Protein AF-A0A961JS13-F1 (afdb_monomer)

pLDDT: mean 89.92, std 12.71, range [32.97, 98.12]

Radius of gyration: 12.29 Å; Cα contacts (8 Å, |Δi|>4): 125; chains: 1; bounding box: 28×24×37 Å

Structure (mmCIF, N/CA/C/O backbone):
data_AF-A0A961JS13-F1
#
_entry.id   AF-A0A961JS13-F1
#
loop_
_atom_site.group_PDB
_atom_site.id
_atom_site.type_symbol
_atom_site.label_atom_id
_atom_site.label_alt_id
_atom_site.label_comp_id
_atom_site.label_asym_id
_atom_site.label_entity_id
_atom_site.label_seq_id
_atom_site.pdbx_PDB_ins_code
_atom_site.Cartn_x
_atom_site.Cartn_y
_atom_site.Cartn_z
_atom_site.occupancy
_atom_site.B_iso_or_equiv
_atom_site.auth_seq_id
_atom_site.auth_comp_id
_atom_site.auth_asym_id
_atom_site.auth_atom_id
_atom_site.pdbx_PDB_model_num
ATOM 1 N N . MET A 1 1 ? 13.906 -7.037 3.379 1.00 66.88 1 MET A N 1
ATOM 2 C CA . MET A 1 1 ? 13.662 -6.004 4.414 1.00 66.88 1 MET A CA 1
ATOM 3 C C . MET A 1 1 ? 12.288 -6.267 5.004 1.00 66.88 1 MET A C 1
ATOM 5 O O . MET A 1 1 ? 11.414 -6.645 4.243 1.00 66.88 1 MET A O 1
ATOM 9 N N . THR A 1 2 ? 12.080 -6.140 6.313 1.00 77.69 2 THR A N 1
ATOM 10 C CA . THR A 1 2 ? 10.742 -6.328 6.904 1.00 77.69 2 THR A CA 1
ATOM 11 C C . THR A 1 2 ? 10.197 -4.966 7.309 1.00 77.69 2 THR A C 1
ATOM 13 O O . THR A 1 2 ? 10.774 -4.332 8.186 1.00 77.69 2 THR A O 1
ATOM 16 N N . ILE A 1 3 ? 9.122 -4.516 6.654 1.00 88.44 3 ILE A N 1
ATOM 17 C CA . ILE A 1 3 ? 8.378 -3.303 7.021 1.00 88.44 3 ILE A CA 1
ATOM 18 C C . ILE A 1 3 ? 7.006 -3.730 7.532 1.00 88.44 3 ILE A C 1
ATOM 20 O O . ILE A 1 3 ? 6.315 -4.512 6.877 1.00 88.44 3 ILE A O 1
ATOM 24 N N . GLU A 1 4 ? 6.608 -3.187 8.673 1.00 91.38 4 GLU A N 1
ATOM 25 C CA . GLU A 1 4 ? 5.237 -3.249 9.166 1.00 91.38 4 GLU A CA 1
ATOM 26 C C . GLU A 1 4 ? 4.650 -1.844 9.161 1.00 91.38 4 GLU A C 1
ATOM 28 O O . GLU A 1 4 ? 5.341 -0.870 9.469 1.00 91.38 4 GLU A O 1
ATOM 33 N N . ILE A 1 5 ? 3.382 -1.739 8.779 1.00 90.25 5 ILE A N 1
ATOM 34 C CA . ILE A 1 5 ? 2.652 -0.482 8.821 1.00 90.25 5 ILE A CA 1
ATOM 35 C C . ILE A 1 5 ? 1.322 -0.662 9.519 1.00 90.25 5 ILE A C 1
ATOM 37 O O . ILE A 1 5 ? 0.675 -1.701 9.403 1.00 90.25 5 ILE A O 1
ATOM 41 N N . THR A 1 6 ? 0.897 0.402 10.180 1.00 92.69 6 THR A N 1
ATOM 42 C CA . THR A 1 6 ? -0.391 0.459 10.848 1.00 92.69 6 THR A CA 1
ATOM 43 C C . THR A 1 6 ? -1.312 1.418 10.097 1.00 92.69 6 THR A C 1
ATOM 45 O O . THR A 1 6 ? -1.010 2.604 9.917 1.00 92.69 6 THR A O 1
ATOM 48 N N . LEU A 1 7 ? -2.429 0.880 9.614 1.00 92.69 7 LEU A N 1
ATOM 49 C CA . LEU A 1 7 ? -3.394 1.545 8.752 1.00 92.69 7 LEU A CA 1
ATOM 50 C C . LEU A 1 7 ? -4.720 1.762 9.465 1.00 92.69 7 LEU A C 1
ATOM 52 O O . LEU A 1 7 ? -5.285 0.836 10.021 1.00 92.69 7 LEU A O 1
ATOM 56 N N . THR A 1 8 ? -5.262 2.962 9.315 1.00 93.06 8 THR A N 1
ATOM 57 C CA . THR A 1 8 ? -6.662 3.297 9.595 1.00 93.06 8 THR A CA 1
ATOM 58 C C . THR A 1 8 ? -7.348 3.706 8.293 1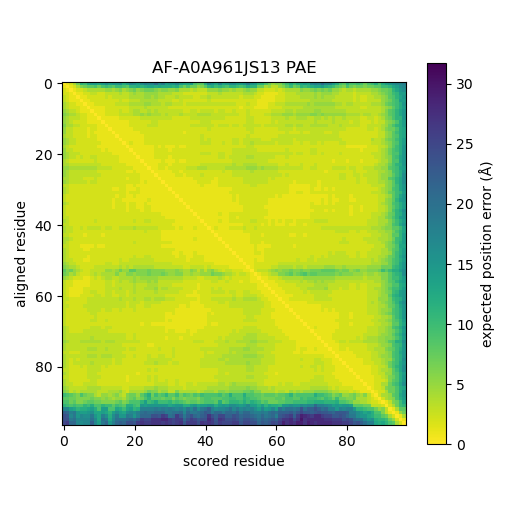.00 93.06 8 THR A C 1
ATOM 60 O O . THR A 1 8 ? -6.677 3.985 7.289 1.00 93.06 8 THR A O 1
ATOM 63 N N . GLU A 1 9 ? -8.678 3.809 8.277 1.00 89.25 9 GLU A N 1
ATOM 64 C CA . GLU A 1 9 ? -9.404 4.268 7.083 1.00 89.25 9 GLU A CA 1
ATOM 65 C C . GLU A 1 9 ? -8.956 5.675 6.632 1.00 89.25 9 GLU A C 1
ATOM 67 O O . GLU A 1 9 ? -8.806 5.945 5.436 1.00 89.25 9 GLU A O 1
ATOM 72 N N . THR A 1 10 ? -8.629 6.557 7.581 1.00 86.19 10 THR A N 1
ATOM 73 C CA . THR A 1 10 ? -8.069 7.889 7.299 1.00 86.19 10 THR A CA 1
ATOM 74 C C . THR A 1 10 ? -6.701 7.795 6.621 1.00 86.19 10 THR A C 1
ATOM 76 O O . THR A 1 10 ? -6.458 8.447 5.599 1.00 86.19 10 THR A O 1
ATOM 79 N N . LYS A 1 11 ? -5.817 6.938 7.146 1.00 90.50 11 LYS A N 1
ATOM 80 C CA . LYS A 1 11 ? -4.459 6.703 6.630 1.00 90.50 11 LYS A CA 1
ATOM 81 C C . LYS A 1 11 ? -4.448 5.997 5.268 1.00 90.50 11 LYS A C 1
ATOM 83 O O . LYS A 1 11 ? -3.524 6.192 4.477 1.00 90.50 11 LYS A O 1
ATOM 88 N N . LEU A 1 12 ? -5.513 5.272 4.923 1.00 91.31 12 LEU A N 1
ATOM 89 C CA . LEU A 1 12 ? -5.653 4.606 3.627 1.00 91.31 12 LEU A CA 1
ATOM 90 C C . LEU A 1 12 ? -5.597 5.581 2.441 1.00 91.31 12 LEU A C 1
ATOM 92 O O . LEU A 1 12 ? -5.105 5.228 1.369 1.00 91.31 12 LEU A O 1
ATOM 96 N N . LYS A 1 13 ? -6.063 6.825 2.615 1.00 88.62 13 LYS A N 1
ATOM 97 C CA . LYS A 1 13 ? -5.958 7.863 1.574 1.00 88.62 13 LYS A CA 1
ATOM 98 C C . LYS A 1 13 ? -4.502 8.246 1.294 1.00 88.62 13 LYS A C 1
ATOM 100 O O . LYS A 1 13 ? -4.138 8.404 0.129 1.00 88.62 13 LYS A O 1
ATOM 105 N N . ALA A 1 14 ? -3.675 8.353 2.335 1.00 88.81 14 ALA A N 1
ATOM 106 C CA . ALA A 1 14 ? -2.249 8.647 2.201 1.00 88.81 14 ALA A CA 1
ATOM 107 C C . ALA A 1 14 ? -1.505 7.491 1.514 1.00 88.81 14 ALA A C 1
ATOM 109 O O . ALA A 1 14 ? -0.740 7.732 0.583 1.00 88.81 14 ALA A O 1
ATOM 110 N N . LEU A 1 15 ? -1.820 6.240 1.870 1.00 91.44 15 LEU A N 1
ATOM 111 C CA . LEU A 1 15 ? -1.277 5.063 1.183 1.00 91.44 15 LEU A CA 1
ATOM 112 C C . LEU A 1 15 ? -1.597 5.084 -0.318 1.00 91.44 15 LEU A C 1
ATOM 114 O O . LEU A 1 15 ? -0.704 4.963 -1.153 1.00 91.44 15 LEU A O 1
ATOM 118 N N . LYS A 1 16 ? -2.866 5.311 -0.686 1.00 92.00 16 LYS A N 1
ATOM 119 C CA . LYS A 1 16 ? -3.276 5.404 -2.099 1.00 92.00 16 LYS A CA 1
ATOM 120 C C . LYS A 1 16 ? -2.514 6.486 -2.863 1.00 92.00 16 LYS A C 1
ATOM 122 O O . LYS A 1 16 ? -2.227 6.301 -4.046 1.00 92.00 16 LYS A O 1
ATOM 127 N N . ARG A 1 17 ? -2.206 7.607 -2.204 1.00 90.25 17 ARG A N 1
ATOM 128 C CA . ARG A 1 17 ? -1.402 8.683 -2.788 1.00 90.25 17 ARG A CA 1
ATOM 129 C C . ARG A 1 17 ? 0.030 8.220 -3.051 1.00 90.25 17 ARG A C 1
ATOM 131 O O . ARG A 1 17 ? 0.488 8.420 -4.171 1.00 90.25 17 ARG A O 1
ATOM 138 N N . GLY A 1 18 ? 0.683 7.556 -2.095 1.00 90.50 18 GLY A N 1
ATOM 139 C CA . GLY A 1 18 ? 2.011 6.959 -2.302 1.00 90.50 18 GLY A CA 1
ATOM 140 C C . GLY A 1 18 ? 2.027 6.058 -3.539 1.00 90.50 18 GLY A C 1
ATOM 141 O O . GLY A 1 18 ? 2.761 6.303 -4.491 1.00 90.50 18 GLY A O 1
ATOM 142 N N . PHE A 1 19 ? 1.083 5.121 -3.628 1.00 94.31 19 PHE A N 1
ATOM 143 C CA . PHE A 1 19 ? 0.962 4.249 -4.801 1.00 94.31 19 PHE A CA 1
ATOM 144 C C . PHE A 1 19 ? 0.684 5.005 -6.109 1.00 94.31 19 PHE A C 1
ATOM 146 O O . PHE A 1 19 ? 1.105 4.561 -7.172 1.00 94.31 19 PHE A O 1
ATOM 153 N N . SER A 1 20 ? -0.017 6.142 -6.079 1.00 94.19 20 SER A N 1
ATOM 154 C CA . SER A 1 20 ? -0.228 6.950 -7.290 1.00 94.19 20 SER A CA 1
ATOM 155 C C . SER A 1 20 ? 1.036 7.641 -7.799 1.00 94.19 20 SER A C 1
ATOM 157 O O . SER A 1 20 ? 1.142 7.855 -9.003 1.00 94.19 20 SER A O 1
ATOM 159 N N . LEU A 1 21 ? 1.981 7.954 -6.907 1.00 91.81 21 LEU A N 1
ATOM 160 C CA . LEU A 1 21 ? 3.265 8.560 -7.264 1.00 91.81 21 LEU A CA 1
ATOM 161 C C . LEU A 1 21 ? 4.216 7.528 -7.877 1.00 91.81 21 LEU A C 1
ATOM 163 O O . LEU A 1 21 ? 4.876 7.829 -8.865 1.00 91.81 21 LEU A O 1
ATOM 167 N N . HIS A 1 22 ? 4.236 6.311 -7.328 1.00 93.69 22 HIS A N 1
ATOM 168 C CA . HIS A 1 22 ? 5.136 5.242 -7.773 1.00 93.69 22 HIS A CA 1
ATOM 169 C C . HIS A 1 22 ? 4.588 4.431 -8.955 1.00 93.69 22 HIS A C 1
ATOM 171 O O . HIS A 1 22 ? 5.356 3.942 -9.774 1.00 93.69 22 HIS A O 1
ATOM 177 N N . PHE A 1 23 ? 3.262 4.351 -9.110 1.00 94.94 23 PHE A N 1
ATOM 178 C CA . PHE A 1 23 ? 2.613 3.622 -10.206 1.00 94.94 23 PHE A CA 1
ATOM 179 C C . PHE A 1 23 ? 1.658 4.526 -11.012 1.00 94.94 23 PHE A C 1
ATOM 181 O O . PHE A 1 23 ? 0.448 4.261 -11.092 1.00 94.94 23 PHE A O 1
ATOM 188 N N . PRO A 1 24 ? 2.156 5.623 -11.616 1.00 95.44 24 PRO A N 1
ATOM 189 C CA . PRO A 1 24 ? 1.308 6.651 -12.225 1.00 95.44 24 PRO A CA 1
ATOM 190 C C . PRO A 1 24 ? 0.535 6.148 -13.450 1.00 95.44 24 PRO A C 1
ATOM 192 O O . PRO A 1 24 ? -0.568 6.619 -13.725 1.00 95.44 24 PRO A O 1
ATOM 195 N N . THR A 1 25 ? 1.080 5.162 -14.162 1.00 95.56 25 THR A N 1
ATOM 196 C CA . THR A 1 25 ? 0.499 4.585 -15.384 1.00 95.56 25 THR A CA 1
ATOM 197 C C . THR A 1 25 ? -0.578 3.532 -15.108 1.00 95.56 25 THR A C 1
ATOM 199 O O . THR A 1 25 ? -1.355 3.194 -16.002 1.00 95.56 25 THR A O 1
ATOM 202 N N . MET A 1 26 ? -0.678 3.024 -13.876 1.00 96.81 26 MET A N 1
ATOM 203 C CA . MET A 1 26 ? -1.723 2.074 -13.499 1.00 96.81 26 MET A CA 1
ATOM 204 C C . MET A 1 26 ? -3.083 2.761 -13.350 1.00 96.81 26 MET A C 1
ATOM 206 O O . MET A 1 26 ? -3.193 3.921 -12.954 1.00 96.81 26 MET A O 1
ATOM 210 N N . LYS A 1 27 ? -4.168 2.018 -13.583 1.00 97.19 27 LYS A N 1
ATOM 211 C CA . LYS A 1 27 ? -5.517 2.478 -13.220 1.00 97.19 27 LYS A CA 1
ATOM 212 C C . LYS A 1 27 ? -5.637 2.607 -11.699 1.00 97.19 27 LYS A C 1
ATOM 214 O O . LYS A 1 27 ? -5.006 1.862 -10.952 1.00 97.19 27 LYS A O 1
ATOM 219 N N . SER A 1 28 ? -6.501 3.505 -11.226 1.00 95.81 28 SER A N 1
ATOM 220 C CA . SER A 1 28 ? -6.734 3.697 -9.786 1.00 95.81 28 SER A CA 1
ATOM 221 C C . SER A 1 28 ? -7.160 2.407 -9.076 1.00 95.81 28 SER A C 1
ATOM 223 O O . SER A 1 28 ? -6.648 2.122 -7.998 1.00 95.81 28 SER A O 1
ATOM 225 N N . SER A 1 29 ? -8.030 1.608 -9.703 1.00 96.56 29 SER A N 1
ATOM 226 C CA . SER A 1 29 ? -8.472 0.305 -9.191 1.00 96.56 29 SER A CA 1
ATOM 227 C C . SER A 1 29 ? -7.329 -0.708 -9.088 1.00 96.56 29 SER A C 1
ATOM 229 O O . SER A 1 29 ? -7.229 -1.421 -8.092 1.00 96.56 29 SER A O 1
ATOM 231 N N . HIS A 1 30 ? -6.431 -0.735 -10.077 1.00 97.75 30 HIS A N 1
ATOM 232 C CA . HIS A 1 30 ? -5.248 -1.594 -10.054 1.00 97.75 30 HIS A CA 1
ATOM 233 C C . HIS A 1 30 ? -4.304 -1.188 -8.926 1.00 97.75 30 HIS A C 1
ATOM 235 O O . HIS A 1 30 ? -3.863 -2.050 -8.180 1.00 97.75 30 HIS A O 1
ATOM 241 N N . ARG A 1 31 ? -4.064 0.115 -8.726 1.00 97.31 31 ARG A N 1
ATOM 242 C CA . ARG A 1 31 ? -3.230 0.595 -7.614 1.00 97.31 31 ARG A CA 1
ATOM 243 C C . ARG A 1 31 ? -3.783 0.204 -6.250 1.00 97.31 31 ARG A C 1
ATOM 245 O O . ARG A 1 31 ? -3.017 -0.168 -5.372 1.00 97.31 31 ARG A O 1
ATOM 252 N N . THR A 1 32 ? -5.098 0.293 -6.052 1.00 96.81 32 THR A N 1
ATOM 253 C CA . THR A 1 32 ? -5.707 -0.095 -4.770 1.00 96.81 32 THR A CA 1
ATOM 254 C C . THR A 1 32 ? -5.634 -1.596 -4.518 1.00 96.81 32 THR A C 1
ATOM 256 O O . THR A 1 32 ? -5.421 -2.007 -3.381 1.00 96.81 32 THR A O 1
ATOM 259 N N . GLU A 1 33 ? -5.778 -2.406 -5.568 1.00 98.12 33 GLU A N 1
ATOM 260 C CA . GLU A 1 33 ? -5.638 -3.860 -5.482 1.00 98.12 33 GLU A CA 1
ATOM 261 C C . GLU A 1 33 ? -4.177 -4.259 -5.232 1.00 98.12 33 GLU A C 1
ATOM 263 O O . GLU A 1 33 ? -3.902 -5.055 -4.337 1.00 98.12 33 GLU A O 1
ATOM 268 N N . LEU A 1 34 ? -3.240 -3.626 -5.944 1.00 97.69 34 LEU A N 1
ATOM 269 C CA . LEU A 1 34 ? -1.800 -3.781 -5.749 1.00 97.69 34 LEU A CA 1
ATOM 270 C C . LEU A 1 34 ? -1.395 -3.435 -4.312 1.00 97.69 34 LEU A C 1
ATOM 272 O O . LEU A 1 34 ? -0.705 -4.218 -3.669 1.00 97.69 34 LEU A O 1
ATOM 276 N N . ALA A 1 35 ? -1.869 -2.300 -3.788 1.00 96.25 35 ALA A N 1
ATOM 277 C CA . ALA A 1 35 ? -1.588 -1.879 -2.420 1.00 96.25 35 ALA A CA 1
ATOM 278 C C . ALA A 1 35 ? -2.111 -2.884 -1.390 1.00 96.25 35 ALA A C 1
ATOM 280 O O . ALA A 1 35 ? -1.395 -3.234 -0.462 1.00 96.25 35 ALA A O 1
ATOM 281 N N . ALA A 1 36 ? -3.335 -3.389 -1.561 1.00 96.88 36 ALA A N 1
ATOM 282 C CA . ALA A 1 36 ? -3.891 -4.383 -0.647 1.00 96.88 36 ALA A CA 1
ATOM 283 C C . ALA A 1 36 ? -3.082 -5.689 -0.662 1.00 96.88 36 ALA A C 1
ATOM 285 O O . ALA A 1 36 ? -2.748 -6.218 0.397 1.00 96.88 36 ALA A O 1
ATOM 286 N N . ARG A 1 37 ? -2.701 -6.164 -1.852 1.00 97.44 37 ARG A N 1
ATOM 287 C CA . ARG A 1 37 ? -1.868 -7.364 -2.013 1.00 97.44 37 ARG A CA 1
ATOM 288 C C . ARG A 1 37 ? -0.474 -7.193 -1.437 1.00 97.44 37 ARG A C 1
ATOM 290 O O . ARG A 1 37 ? 0.008 -8.105 -0.778 1.00 97.44 37 ARG A O 1
ATOM 297 N N . GLY A 1 38 ? 0.105 -6.004 -1.586 1.00 95.56 38 GLY A N 1
ATOM 298 C CA . GLY A 1 38 ? 1.382 -5.626 -0.981 1.00 95.56 38 GLY A CA 1
ATOM 299 C C . GLY A 1 38 ? 1.350 -5.595 0.548 1.00 95.56 38 GLY A C 1
ATOM 300 O O . GLY A 1 38 ? 2.396 -5.563 1.185 1.00 95.56 38 GLY A O 1
ATOM 301 N N . LEU A 1 39 ? 0.156 -5.615 1.144 1.00 94.81 39 LEU A N 1
ATOM 302 C CA . LEU A 1 39 ? -0.085 -5.663 2.586 1.00 94.81 39 LEU A CA 1
ATOM 303 C C . LEU A 1 39 ? -0.605 -7.031 3.053 1.00 94.81 39 LEU A C 1
ATOM 305 O O . LEU A 1 39 ? -1.101 -7.154 4.170 1.00 94.81 39 LEU A O 1
ATOM 309 N N . GLY A 1 40 ? -0.528 -8.057 2.202 1.00 95.25 40 GLY A N 1
ATOM 310 C CA . GLY A 1 40 ? -0.948 -9.420 2.531 1.00 95.25 40 GLY A CA 1
ATOM 311 C C . GLY A 1 40 ? -2.453 -9.677 2.408 1.00 95.25 40 GLY A C 1
ATOM 312 O O . GLY A 1 40 ? -2.921 -10.757 2.766 1.00 95.25 40 GLY A O 1
ATOM 313 N N . PHE A 1 41 ? -3.233 -8.728 1.882 1.00 96.44 41 PHE A N 1
ATOM 314 C CA . PHE A 1 41 ? -4.663 -8.920 1.637 1.00 96.44 41 PHE A CA 1
ATOM 315 C C . PHE A 1 41 ? -4.912 -9.485 0.244 1.00 96.44 41 PHE A C 1
ATOM 317 O O . PHE A 1 41 ? -4.306 -9.070 -0.738 1.00 96.44 41 PHE A O 1
ATOM 324 N N . ARG A 1 42 ? -5.885 -10.391 0.122 1.00 95.56 42 ARG A N 1
ATOM 325 C CA . ARG A 1 42 ? -6.242 -10.974 -1.180 1.00 95.56 42 ARG A CA 1
ATOM 326 C C . ARG A 1 42 ? -6.810 -9.935 -2.149 1.00 95.56 42 ARG A C 1
ATOM 328 O O . ARG A 1 42 ? -6.595 -10.053 -3.350 1.00 95.56 42 ARG A O 1
ATOM 335 N N . THR A 1 43 ? -7.574 -8.979 -1.619 1.00 97.50 43 THR A N 1
ATOM 336 C CA . THR A 1 43 ? -8.235 -7.918 -2.388 1.00 97.50 43 THR A CA 1
ATOM 337 C C . THR A 1 43 ? -8.303 -6.611 -1.610 1.00 97.50 43 THR A C 1
ATOM 339 O O . THR A 1 43 ? -8.295 -6.598 -0.372 1.00 97.50 43 THR A O 1
ATOM 342 N N . TYR A 1 44 ? -8.495 -5.505 -2.324 1.00 97.56 44 TYR A N 1
ATOM 343 C CA . TYR A 1 44 ? -8.795 -4.221 -1.694 1.00 97.56 44 TYR A CA 1
ATOM 344 C C . TYR A 1 44 ? -10.081 -4.255 -0.851 1.00 97.56 44 TYR A C 1
ATOM 346 O O . TYR A 1 44 ? -10.143 -3.650 0.220 1.00 97.56 44 TYR A O 1
ATOM 354 N N . ALA A 1 45 ? -11.086 -5.024 -1.278 1.00 97.56 45 ALA A N 1
ATOM 355 C CA . ALA A 1 45 ? -12.318 -5.211 -0.517 1.00 97.56 45 ALA A CA 1
ATOM 356 C C . ALA A 1 45 ? -12.070 -5.900 0.836 1.00 97.56 45 ALA A C 1
ATOM 358 O O . ALA A 1 45 ? -12.641 -5.480 1.838 1.00 97.56 45 ALA A O 1
ATOM 359 N N . SER A 1 46 ? -11.185 -6.904 0.892 1.00 97.44 46 SER A N 1
ATOM 360 C CA . SER A 1 46 ? -10.833 -7.568 2.159 1.00 97.44 46 SER A CA 1
ATOM 361 C C . SER A 1 46 ? -10.078 -6.656 3.127 1.00 97.44 46 SER A C 1
ATOM 363 O O . SER A 1 46 ? -10.319 -6.729 4.328 1.00 97.44 46 SER A O 1
ATOM 365 N N . LEU A 1 47 ? -9.227 -5.756 2.619 1.00 96.62 47 LEU A N 1
ATOM 366 C CA . LEU A 1 47 ? -8.587 -4.729 3.446 1.00 96.62 47 LEU A CA 1
ATOM 367 C C . LEU A 1 47 ? -9.630 -3.762 4.025 1.00 96.62 47 LEU A C 1
ATOM 369 O O . LEU A 1 47 ? -9.596 -3.452 5.211 1.00 96.62 47 LEU A O 1
ATOM 373 N N . LEU A 1 48 ? -10.578 -3.306 3.202 1.00 96.38 48 LEU A N 1
ATOM 374 C CA . LEU A 1 48 ? -11.653 -2.423 3.659 1.00 96.38 48 LEU A CA 1
ATOM 375 C C . LEU A 1 48 ? -12.569 -3.082 4.689 1.00 96.38 48 LEU A C 1
ATOM 377 O O . LEU A 1 48 ? -12.967 -2.419 5.639 1.00 96.38 48 LEU A O 1
ATOM 381 N N . ALA A 1 49 ? -12.916 -4.356 4.498 1.00 96.50 49 ALA A N 1
ATOM 382 C CA . ALA A 1 49 ? -13.714 -5.102 5.466 1.00 96.50 49 ALA A CA 1
ATOM 383 C C . ALA A 1 49 ? -13.000 -5.151 6.820 1.00 96.50 49 ALA A C 1
ATOM 385 O O . ALA A 1 49 ? -13.579 -4.761 7.826 1.00 96.50 49 ALA A O 1
ATOM 386 N N . ARG A 1 50 ? -11.709 -5.497 6.811 1.00 95.69 50 ARG A N 1
ATOM 387 C CA . ARG A 1 50 ? -10.902 -5.552 8.026 1.00 95.69 50 ARG A CA 1
ATOM 388 C C . ARG A 1 50 ? -10.781 -4.192 8.728 1.00 95.69 50 ARG A C 1
ATOM 390 O O . ARG A 1 50 ? -10.939 -4.121 9.937 1.00 95.69 50 ARG A O 1
ATOM 397 N N . LEU A 1 51 ? -10.554 -3.108 7.983 1.00 95.25 51 LEU A N 1
ATOM 398 C CA . LEU A 1 51 ? -10.483 -1.755 8.555 1.00 95.25 51 LEU A CA 1
ATOM 399 C C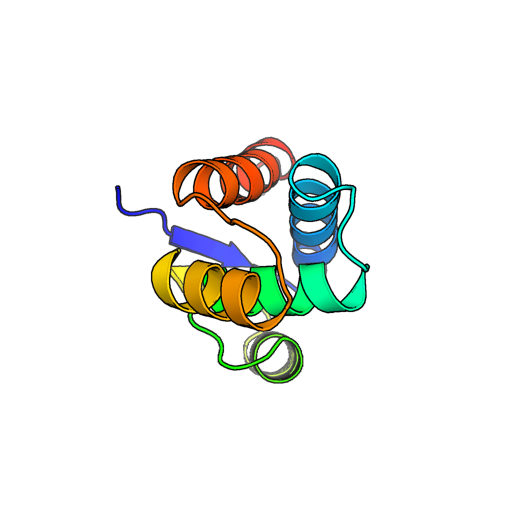 . LEU A 1 51 ? -11.794 -1.300 9.209 1.00 95.25 51 LEU A C 1
ATOM 401 O O . LEU A 1 51 ? -11.757 -0.477 10.112 1.00 95.25 51 LEU A O 1
ATOM 405 N N . ARG A 1 52 ? -12.940 -1.808 8.744 1.00 94.12 52 ARG A N 1
ATOM 406 C CA . ARG A 1 52 ? -14.253 -1.517 9.340 1.00 94.12 52 ARG A CA 1
ATOM 407 C C . ARG A 1 52 ? -14.544 -2.355 10.582 1.00 94.12 52 ARG A C 1
ATOM 409 O O . ARG A 1 52 ? -15.404 -1.967 11.360 1.00 94.12 52 ARG A O 1
ATOM 416 N N . GLU A 1 53 ? -13.902 -3.514 10.709 1.00 95.00 53 GLU A N 1
ATOM 417 C CA . GLU A 1 53 ? -14.050 -4.407 11.861 1.00 95.00 53 GLU A CA 1
ATOM 418 C C . GLU A 1 53 ? -13.184 -3.944 13.038 1.00 95.00 53 GLU A C 1
ATOM 420 O O . GLU A 1 53 ? -13.683 -3.879 14.157 1.00 95.00 53 GLU A O 1
ATOM 425 N N . ASP A 1 54 ? -11.922 -3.587 12.774 1.00 90.31 54 ASP A N 1
ATOM 426 C CA . ASP A 1 54 ? -10.907 -3.402 13.821 1.00 90.31 54 ASP A CA 1
ATOM 427 C C . ASP A 1 54 ? -10.481 -1.934 14.043 1.00 90.31 54 ASP A C 1
ATOM 429 O O . ASP A 1 54 ? -9.618 -1.682 14.882 1.00 90.31 54 ASP A O 1
ATOM 433 N N . ASP A 1 55 ? -11.045 -0.968 13.295 1.00 89.00 55 ASP A N 1
ATOM 434 C CA . ASP A 1 55 ? -10.664 0.465 13.191 1.00 89.00 55 ASP A CA 1
ATOM 435 C C . ASP A 1 55 ? -9.212 0.735 12.720 1.00 89.00 55 ASP A C 1
ATOM 437 O O . ASP A 1 55 ? -8.918 1.740 12.054 1.00 89.00 55 ASP A O 1
ATOM 441 N N . GLU A 1 56 ? -8.297 -0.185 13.015 1.00 94.00 56 GLU A N 1
ATOM 442 C CA . GLU A 1 56 ? -6.883 -0.153 12.698 1.00 94.00 56 GLU A CA 1
ATOM 443 C C . GLU A 1 56 ? -6.361 -1.550 12.324 1.00 94.00 56 GLU A C 1
ATOM 445 O O . GLU A 1 56 ? -6.786 -2.579 12.841 1.00 94.00 56 GLU A O 1
ATOM 450 N N . VAL A 1 57 ? -5.411 -1.593 11.391 1.00 94.38 57 VAL A N 1
ATOM 451 C CA . VAL A 1 57 ? -4.818 -2.821 10.863 1.00 94.38 57 VAL A CA 1
ATOM 452 C C . VAL A 1 57 ? -3.313 -2.678 10.812 1.00 94.38 57 VAL A C 1
ATOM 454 O O . VAL A 1 57 ? -2.793 -1.863 10.049 1.00 94.38 57 VAL A O 1
ATOM 457 N N . THR A 1 58 ? -2.604 -3.525 11.551 1.00 93.81 58 THR A N 1
ATOM 458 C CA . THR A 1 58 ? -1.163 -3.702 11.363 1.00 93.81 58 THR A CA 1
ATOM 459 C C . THR A 1 58 ? -0.923 -4.775 10.310 1.00 93.81 58 THR A C 1
ATOM 461 O O . THR A 1 58 ? -1.373 -5.912 10.449 1.00 93.81 58 THR A O 1
ATOM 464 N N . ALA A 1 59 ? -0.234 -4.402 9.236 1.00 92.75 59 ALA A N 1
ATOM 465 C CA . ALA A 1 59 ? 0.071 -5.273 8.115 1.00 92.75 59 ALA A CA 1
ATOM 466 C C . ALA A 1 59 ? 1.571 -5.277 7.826 1.00 92.75 59 ALA A C 1
ATOM 468 O O . ALA A 1 59 ? 2.223 -4.230 7.784 1.00 92.75 59 ALA A O 1
ATOM 469 N N . ARG A 1 60 ? 2.105 -6.471 7.572 1.00 93.25 60 ARG A N 1
ATOM 470 C CA . ARG A 1 60 ? 3.460 -6.647 7.061 1.00 93.25 60 ARG A CA 1
ATOM 471 C C . ARG A 1 60 ? 3.462 -6.435 5.552 1.00 93.25 60 ARG A C 1
ATOM 473 O O . ARG A 1 60 ? 2.642 -7.014 4.839 1.00 93.25 60 ARG A O 1
ATOM 480 N N . VAL A 1 61 ? 4.418 -5.650 5.064 1.00 93.50 61 VAL A N 1
ATOM 481 C CA . VAL A 1 61 ? 4.642 -5.500 3.625 1.0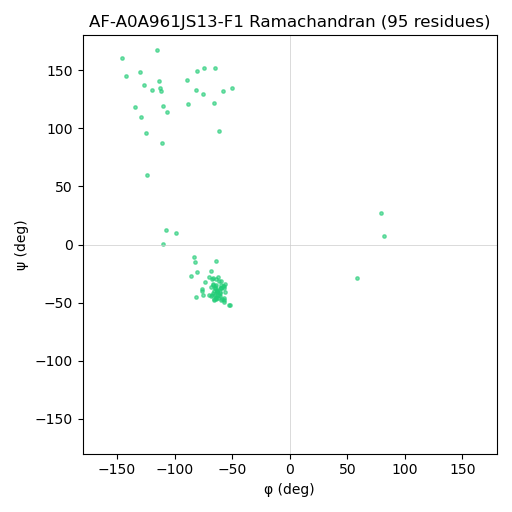0 93.50 61 VAL A CA 1
ATOM 482 C C . VAL A 1 61 ? 5.127 -6.836 3.060 1.00 93.50 61 VAL A C 1
ATOM 484 O O . VAL A 1 61 ? 6.137 -7.379 3.510 1.00 93.50 61 VAL A O 1
ATOM 487 N N . THR A 1 62 ? 4.380 -7.362 2.094 1.00 93.62 62 THR A N 1
ATOM 488 C CA . THR A 1 62 ? 4.639 -8.613 1.371 1.00 93.62 62 THR A CA 1
ATOM 489 C C . THR A 1 62 ? 4.669 -8.290 -0.122 1.00 93.62 62 THR A C 1
ATOM 491 O O . THR A 1 62 ? 3.616 -8.135 -0.740 1.00 93.62 62 THR A O 1
ATOM 494 N N . PRO A 1 63 ? 5.855 -8.073 -0.715 1.00 94.06 63 PRO A N 1
ATOM 495 C CA . PRO A 1 63 ? 5.938 -7.636 -2.103 1.00 94.06 63 PRO A CA 1
ATOM 496 C C . PRO A 1 63 ? 5.468 -8.682 -3.117 1.00 94.06 63 PRO A C 1
ATOM 498 O O . PRO A 1 63 ? 4.948 -8.328 -4.173 1.00 94.06 63 PRO A O 1
ATOM 501 N N . GLU A 1 64 ? 5.614 -9.966 -2.804 1.00 95.06 64 GLU A N 1
ATOM 502 C CA . GLU A 1 64 ? 5.452 -11.067 -3.751 1.00 95.06 64 GLU A CA 1
ATOM 503 C C . GLU A 1 64 ? 4.015 -11.177 -4.298 1.00 95.06 64 GLU A C 1
ATOM 505 O O . GLU A 1 64 ? 3.849 -11.244 -5.520 1.00 95.06 64 GLU A O 1
ATOM 510 N N . PRO A 1 65 ? 2.943 -11.115 -3.474 1.00 96.25 65 PRO A N 1
ATOM 511 C CA . PRO A 1 65 ? 1.571 -11.116 -3.986 1.00 96.25 65 PRO A CA 1
ATOM 512 C C . PRO A 1 65 ? 1.231 -9.889 -4.843 1.00 96.25 65 PRO A C 1
ATOM 514 O O . PRO A 1 65 ? 0.374 -9.972 -5.729 1.00 96.25 65 PRO A O 1
ATOM 517 N N . ALA A 1 66 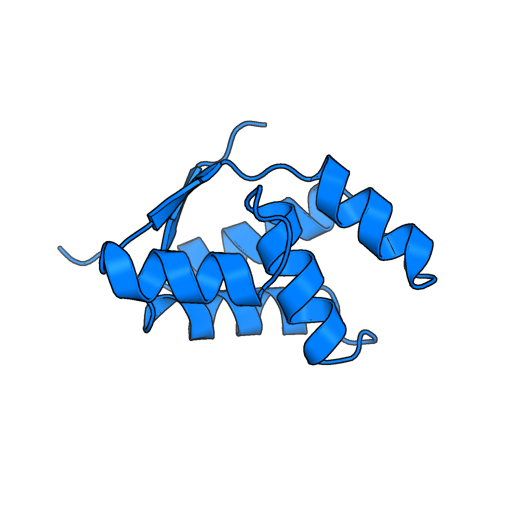? 1.869 -8.747 -4.578 1.00 96.25 66 ALA A N 1
ATOM 518 C CA . ALA A 1 66 ? 1.700 -7.539 -5.374 1.00 96.25 66 ALA A CA 1
ATOM 519 C C . ALA A 1 66 ? 2.447 -7.633 -6.710 1.00 96.25 66 ALA A C 1
ATOM 521 O O . ALA A 1 66 ? 1.855 -7.320 -7.740 1.00 96.25 66 ALA A O 1
ATOM 522 N N . ALA A 1 67 ? 3.684 -8.132 -6.716 1.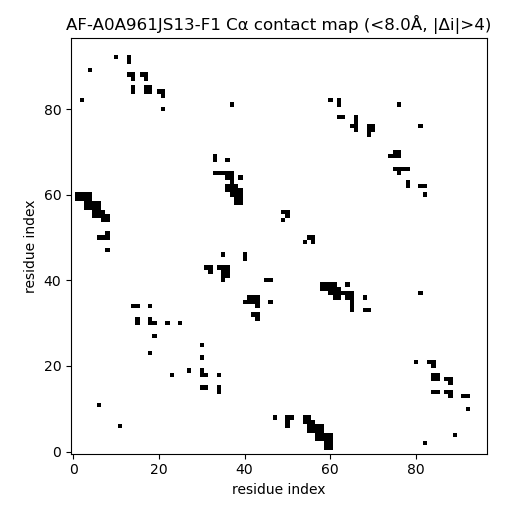00 96.44 67 ALA A N 1
ATOM 523 C CA . ALA A 1 67 ? 4.449 -8.377 -7.936 1.00 96.44 67 ALA A CA 1
ATOM 524 C C . ALA A 1 67 ? 3.725 -9.358 -8.870 1.00 96.44 67 ALA A C 1
ATOM 526 O O . ALA A 1 67 ? 3.501 -9.047 -10.039 1.00 96.44 67 ALA A O 1
ATOM 527 N N . ALA A 1 68 ? 3.235 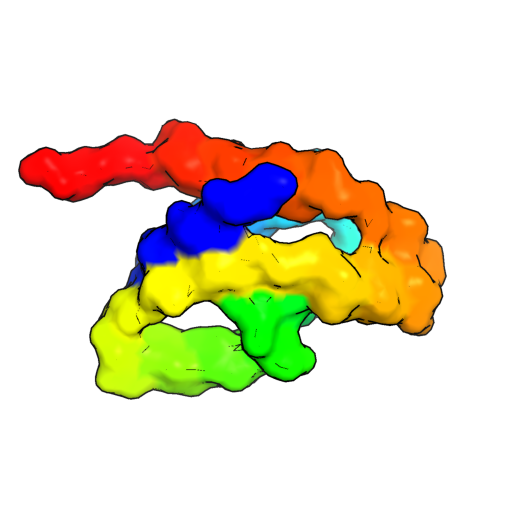-10.478 -8.326 1.00 96.81 68 ALA A N 1
ATOM 528 C CA . ALA A 1 68 ? 2.443 -11.452 -9.079 1.00 96.81 68 ALA A CA 1
ATOM 529 C C . ALA A 1 68 ? 1.153 -10.842 -9.660 1.00 96.81 68 ALA A C 1
ATOM 531 O O . ALA A 1 68 ? 0.743 -11.164 -10.775 1.00 96.81 68 ALA A O 1
ATOM 532 N N . PHE A 1 69 ? 0.498 -9.940 -8.919 1.00 97.50 69 PHE A N 1
ATOM 533 C CA . PHE A 1 69 ? -0.654 -9.214 -9.449 1.00 97.50 69 PHE A CA 1
ATOM 534 C C . PHE A 1 69 ? -0.258 -8.247 -10.563 1.00 97.50 69 PHE A C 1
ATOM 536 O O . PHE A 1 69 ? -0.950 -8.211 -11.574 1.00 97.50 69 PHE A O 1
ATOM 543 N N . GLY A 1 70 ? 0.834 -7.497 -10.394 1.00 97.06 70 GLY A N 1
ATOM 544 C CA . GLY A 1 70 ? 1.385 -6.612 -11.418 1.00 97.06 70 GLY A CA 1
ATOM 545 C C . GLY A 1 70 ? 1.581 -7.344 -12.741 1.00 97.06 70 GLY A C 1
ATOM 546 O O . GLY A 1 70 ? 1.021 -6.926 -13.754 1.00 97.06 70 GLY A O 1
ATOM 547 N N . GLU A 1 71 ? 2.269 -8.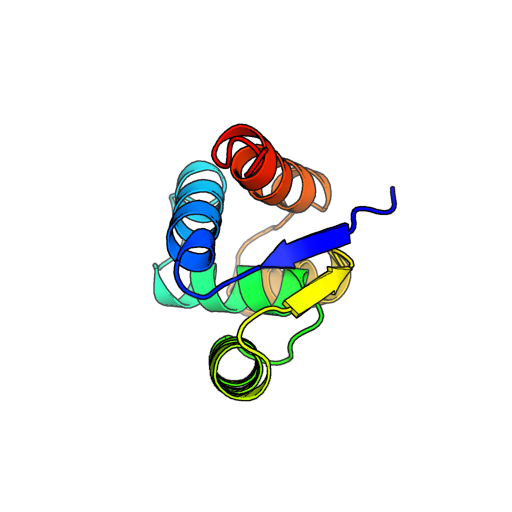486 -12.711 1.00 97.25 71 GLU A N 1
ATOM 548 C CA . GLU A 1 71 ? 2.501 -9.321 -13.892 1.00 97.25 71 GLU A CA 1
ATOM 549 C C . GLU A 1 71 ? 1.179 -9.734 -14.557 1.00 97.25 71 GLU A C 1
ATOM 551 O O . GLU A 1 71 ? 1.002 -9.554 -15.764 1.00 97.25 71 GLU A O 1
ATOM 556 N N . GLN A 1 72 ? 0.198 -10.181 -13.761 1.00 97.19 72 GLN A N 1
ATOM 557 C CA . GLN A 1 72 ? -1.131 -10.561 -14.250 1.00 97.19 72 GLN A CA 1
ATOM 558 C C . GLN A 1 72 ? -1.831 -9.424 -15.017 1.00 97.19 72 GLN A C 1
ATOM 560 O O . GLN A 1 72 ? -2.585 -9.686 -15.957 1.00 97.19 72 GLN A O 1
ATOM 565 N N . ILE A 1 73 ? -1.617 -8.168 -14.620 1.00 96.62 73 ILE A N 1
ATOM 566 C CA . ILE A 1 73 ? -2.221 -6.993 -15.264 1.00 96.62 73 ILE A CA 1
ATOM 567 C C . ILE A 1 73 ? -1.281 -6.281 -16.249 1.00 96.62 73 ILE A C 1
ATOM 569 O O . ILE A 1 73 ? -1.626 -5.197 -16.725 1.00 96.62 73 ILE A O 1
ATOM 573 N N . GLY A 1 74 ? -0.135 -6.885 -16.579 1.00 96.75 74 GLY A N 1
ATOM 574 C CA . GLY A 1 74 ? 0.813 -6.384 -17.576 1.00 96.75 74 GLY A CA 1
ATOM 575 C C . GLY A 1 74 ? 1.725 -5.258 -17.083 1.00 96.75 74 GLY A C 1
ATOM 576 O O . GLY A 1 74 ? 2.150 -4.431 -17.886 1.00 96.75 74 GLY A O 1
ATOM 577 N N . PHE A 1 75 ? 1.998 -5.197 -15.780 1.00 96.31 75 PHE A N 1
ATOM 578 C CA . PHE A 1 75 ? 2.914 -4.235 -15.172 1.00 96.31 75 PHE A CA 1
ATOM 579 C C . PHE A 1 75 ? 4.059 -4.954 -14.463 1.00 96.31 75 PHE A C 1
ATOM 581 O O . PHE A 1 75 ? 3.839 -5.855 -13.659 1.00 96.31 75 PHE A O 1
ATOM 588 N N . GLU A 1 76 ? 5.281 -4.497 -14.697 1.00 95.88 76 GLU A N 1
ATOM 589 C CA . GLU A 1 76 ? 6.407 -4.860 -13.846 1.00 95.88 76 GLU A CA 1
ATOM 590 C C . GLU A 1 76 ? 6.310 -4.071 -12.536 1.00 95.88 76 GLU A C 1
ATOM 592 O O . GLU A 1 76 ? 6.093 -2.857 -12.544 1.00 95.88 76 GLU A O 1
ATOM 597 N N . VAL A 1 77 ? 6.409 -4.773 -11.409 1.00 95.25 77 VAL A N 1
ATOM 598 C CA . VAL A 1 77 ? 6.391 -4.174 -10.074 1.00 95.25 77 VAL A CA 1
ATOM 599 C C . VAL A 1 77 ? 7.595 -4.706 -9.323 1.00 95.25 77 VAL A C 1
ATOM 601 O O . VAL A 1 77 ? 7.634 -5.887 -8.973 1.00 95.25 77 VAL A O 1
ATOM 604 N N . LEU A 1 78 ? 8.573 -3.837 -9.079 1.00 93.44 78 LEU A N 1
ATOM 605 C CA . LEU A 1 78 ? 9.756 -4.203 -8.316 1.00 93.44 78 LEU A CA 1
ATOM 606 C C . LEU A 1 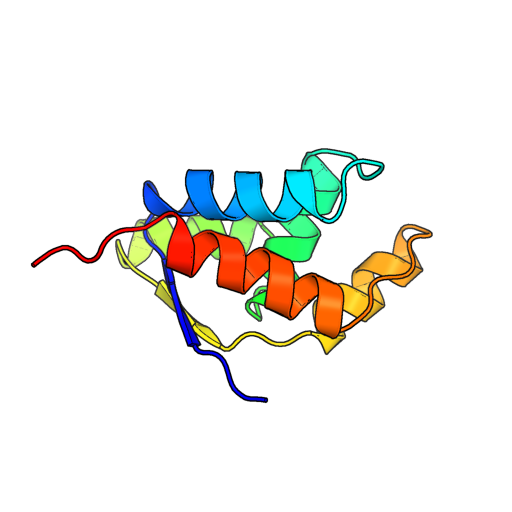78 ? 9.441 -4.156 -6.820 1.00 93.44 78 LEU A C 1
ATOM 608 O O . LEU A 1 78 ? 8.645 -3.336 -6.352 1.00 93.44 78 LEU A O 1
ATOM 612 N N . GLU A 1 79 ? 10.107 -5.004 -6.037 1.00 92.38 79 GLU A N 1
ATOM 613 C CA . GLU A 1 79 ? 9.974 -4.964 -4.576 1.00 92.38 79 GLU A CA 1
ATOM 614 C C . GLU A 1 79 ? 10.330 -3.581 -4.014 1.00 92.38 79 GLU A C 1
ATOM 616 O O . GLU A 1 79 ? 9.677 -3.094 -3.092 1.00 92.38 79 GLU A O 1
ATOM 621 N N . THR A 1 80 ? 11.338 -2.927 -4.598 1.00 91.88 80 THR A N 1
ATOM 622 C CA . THR A 1 80 ? 11.766 -1.572 -4.232 1.00 91.88 80 THR A CA 1
ATOM 623 C C . THR A 1 80 ? 10.659 -0.546 -4.435 1.00 91.88 80 THR A C 1
ATOM 625 O O . THR A 1 80 ? 10.442 0.270 -3.546 1.00 91.88 80 THR A O 1
ATOM 628 N N . ASP A 1 81 ? 9.890 -0.635 -5.525 1.00 91.50 81 ASP A N 1
ATOM 629 C CA . ASP A 1 81 ? 8.790 0.299 -5.797 1.00 91.50 81 ASP A CA 1
ATOM 630 C C . ASP A 1 81 ? 7.681 0.176 -4.745 1.00 91.50 81 ASP A C 1
ATOM 632 O O . ASP A 1 81 ? 7.087 1.170 -4.325 1.00 91.50 81 ASP A O 1
ATOM 636 N N . LEU A 1 82 ? 7.415 -1.051 -4.286 1.00 91.88 82 LEU A N 1
ATOM 637 C CA . LEU A 1 82 ? 6.476 -1.328 -3.200 1.00 91.88 82 LEU A CA 1
ATOM 638 C C . LEU A 1 82 ? 6.963 -0.761 -1.870 1.00 91.88 82 LEU A C 1
ATOM 640 O O . LEU A 1 82 ? 6.196 -0.094 -1.172 1.00 91.88 82 LEU A O 1
ATOM 644 N N . TYR A 1 83 ? 8.226 -1.001 -1.519 1.00 91.94 83 TYR A N 1
ATOM 645 C CA . TYR A 1 83 ? 8.797 -0.449 -0.294 1.00 91.94 83 TYR A CA 1
ATOM 646 C C . TYR A 1 83 ? 8.828 1.080 -0.318 1.00 91.94 83 TYR A C 1
ATOM 648 O O . TYR A 1 83 ? 8.502 1.696 0.698 1.00 91.94 83 TYR A O 1
ATOM 656 N N . ASP A 1 84 ? 9.141 1.698 -1.454 1.00 90.88 84 ASP A N 1
ATOM 657 C CA . ASP A 1 84 ? 9.155 3.152 -1.597 1.00 90.88 84 ASP A CA 1
ATOM 658 C C . ASP A 1 84 ? 7.741 3.738 -1.510 1.00 90.88 84 ASP A C 1
ATOM 660 O O . ASP A 1 84 ? 7.512 4.677 -0.744 1.00 90.88 84 ASP A O 1
ATOM 664 N N . ALA A 1 85 ? 6.762 3.126 -2.185 1.00 91.38 85 ALA A N 1
ATOM 665 C CA . ALA A 1 85 ? 5.362 3.542 -2.114 1.00 91.38 85 ALA A CA 1
ATOM 666 C C . ALA A 1 85 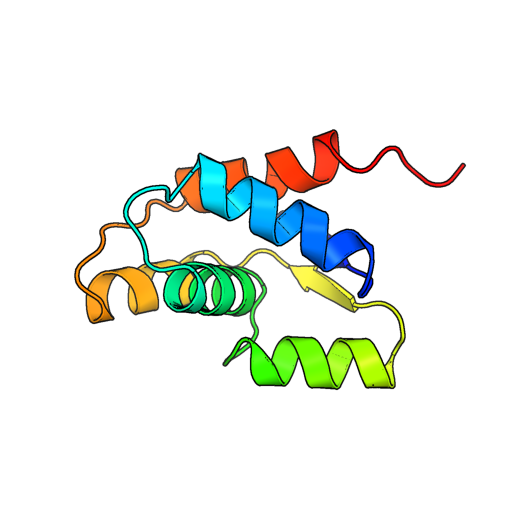? 4.795 3.473 -0.687 1.00 91.38 85 ALA A C 1
ATOM 668 O O . ALA A 1 85 ? 4.016 4.342 -0.281 1.00 91.38 85 ALA A O 1
ATOM 669 N N . VAL A 1 86 ? 5.193 2.461 0.090 1.00 89.00 86 VAL A N 1
ATOM 670 C CA . VAL A 1 86 ? 4.817 2.327 1.504 1.00 89.00 86 VAL A CA 1
ATOM 671 C C . VAL A 1 86 ? 5.608 3.291 2.399 1.00 89.00 86 VAL A C 1
ATOM 673 O O . VAL A 1 86 ? 5.047 3.881 3.321 1.00 89.00 86 VAL A O 1
ATOM 676 N N . SER A 1 87 ? 6.891 3.513 2.127 1.00 85.19 87 SER A N 1
ATOM 677 C CA . SER A 1 87 ? 7.718 4.453 2.896 1.00 85.19 87 SER A CA 1
ATOM 678 C C . SER A 1 87 ? 7.255 5.900 2.712 1.00 85.19 87 SER A C 1
ATOM 680 O O . SER A 1 87 ? 7.282 6.689 3.657 1.00 85.19 87 SER A O 1
ATOM 682 N N . GLU A 1 88 ? 6.754 6.248 1.526 1.00 81.81 88 GLU A N 1
ATOM 683 C CA . GLU A 1 88 ? 6.117 7.537 1.256 1.00 81.81 88 GLU A CA 1
ATOM 684 C C . GLU A 1 88 ? 4.883 7.762 2.139 1.00 81.81 88 GLU A C 1
ATOM 686 O O . GLU A 1 88 ? 4.670 8.862 2.655 1.00 81.81 88 GLU A O 1
ATOM 691 N N . PHE A 1 89 ? 4.109 6.705 2.402 1.00 78.19 89 PHE A N 1
ATOM 692 C CA . PHE A 1 89 ? 3.013 6.739 3.367 1.00 78.19 89 PHE A CA 1
ATOM 693 C C . PHE A 1 89 ? 3.500 7.035 4.796 1.00 78.19 89 PHE A C 1
ATOM 695 O O . PHE A 1 89 ? 2.920 7.900 5.462 1.00 78.19 89 PHE A O 1
ATOM 702 N N . SER A 1 90 ? 4.568 6.369 5.248 1.00 70.81 90 SER A N 1
ATOM 703 C CA . SER A 1 90 ? 5.141 6.580 6.585 1.00 70.81 90 SER A CA 1
ATOM 704 C C . SER A 1 90 ? 5.694 7.997 6.761 1.00 70.81 90 SER A C 1
ATOM 706 O O . SER A 1 90 ? 5.565 8.576 7.833 1.00 70.81 90 SER A O 1
ATOM 708 N N . ARG A 1 91 ? 6.251 8.596 5.699 1.00 68.81 91 ARG A N 1
ATOM 709 C CA . ARG A 1 91 ? 6.715 9.997 5.698 1.00 68.81 91 ARG A CA 1
ATOM 710 C C . ARG A 1 91 ? 5.568 11.010 5.672 1.00 68.81 91 ARG A C 1
ATOM 712 O O . ARG A 1 91 ? 5.688 12.088 6.246 1.00 68.81 91 ARG A O 1
ATOM 719 N N . SER A 1 92 ? 4.456 10.660 5.026 1.00 62.22 92 SER A N 1
ATOM 720 C CA . SER A 1 92 ? 3.268 11.518 4.880 1.00 62.22 92 SER A CA 1
ATOM 721 C C . SER A 1 92 ? 2.322 11.487 6.085 1.00 62.22 92 SER A C 1
ATOM 723 O O . SER A 1 92 ? 1.388 12.286 6.148 1.00 62.22 92 SER A O 1
ATOM 725 N N . SER A 1 93 ? 2.533 10.556 7.017 1.00 54.47 93 SER A N 1
ATOM 726 C CA . SER A 1 93 ? 1.733 10.394 8.230 1.00 54.47 93 SER A CA 1
ATOM 727 C C . SER A 1 93 ? 2.584 10.790 9.442 1.00 54.47 93 SER A C 1
ATOM 729 O O . SER A 1 93 ? 3.235 9.916 10.015 1.00 54.47 93 SER A O 1
ATOM 731 N N . PRO A 1 94 ? 2.629 12.076 9.852 1.00 47.69 94 PRO A N 1
ATOM 732 C CA . PRO A 1 94 ? 3.264 12.422 11.114 1.00 47.69 94 PRO A CA 1
ATOM 733 C C . PRO A 1 94 ? 2.555 11.651 12.227 1.00 47.69 94 PRO A C 1
ATOM 735 O O . PRO A 1 94 ? 1.322 11.588 12.258 1.00 47.69 94 PRO A O 1
ATOM 738 N N . GLY A 1 95 ? 3.345 11.009 13.087 1.00 43.72 95 GLY A N 1
ATOM 739 C CA . GLY A 1 95 ? 2.838 10.259 14.225 1.00 43.72 95 GLY A CA 1
ATOM 740 C C . GLY A 1 95 ? 1.859 11.107 15.029 1.00 43.72 95 GLY A C 1
ATOM 741 O O . GLY A 1 95 ? 2.123 12.277 15.305 1.00 43.72 95 GLY A O 1
ATOM 742 N N . ALA A 1 96 ? 0.731 10.498 15.388 1.00 39.25 96 ALA A N 1
ATOM 743 C CA . ALA A 1 96 ? -0.018 10.928 16.553 1.00 39.25 96 ALA A CA 1
ATOM 744 C C . ALA A 1 96 ? 0.921 10.744 17.755 1.00 39.25 96 ALA A C 1
ATOM 746 O O . ALA A 1 96 ? 1.140 9.619 18.202 1.00 39.25 96 ALA A O 1
ATOM 747 N N . ALA A 1 97 ? 1.569 11.835 18.154 1.00 32.97 97 ALA A N 1
ATOM 748 C CA . ALA A 1 97 ? 2.052 12.018 19.513 1.00 32.97 97 ALA A CA 1
ATOM 749 C C . ALA A 1 97 ? 0.886 12.525 20.366 1.00 32.97 97 ALA A C 1
ATOM 751 O O . ALA A 1 97 ? 0.078 13.318 19.824 1.00 32.97 97 ALA A O 1
#

Solvent-accessible surface area (backbone atoms only — not comparable to full-atom values): 5311 Å² total; per-residue (Å²): 135,90,51,74,48,78,40,32,71,75,50,47,57,47,39,54,48,21,36,45,73,69,42,64,87,53,55,73,69,56,44,46,34,36,54,21,15,25,39,68,27,95,32,40,66,56,46,52,52,49,31,71,72,59,57,49,42,80,32,51,57,33,49,63,60,18,28,57,48,25,52,76,74,76,35,92,52,54,61,65,53,52,54,50,19,52,48,46,24,60,71,73,48,76,75,90,124

Secondary structure (DSSP, 8-state):
---EEEEEHHHHHHHHHHHHHH-TTS-HHHHHHHHHHHTT-SSHHHHHHHHHHHSEEEEE--HHHHHHHHHHTT----HHHHHHHHHHHHHHS----

Sequence (97 aa):
MTIEITLTETKLKALKRGFSLHFPTMKSSHRTELAARGLGFRTYASLLARLREDDEVTARVTPEPAAAFGEQIGFEVLETDLYDAVSEFSRSSPGAA

Foldseek 3Di:
DKDKDKDAPVLVVQLLVLLCVLPVVDDSLLSLQLLCQQQVHNGSVRVVVVNVVPRMDITIGDNVSSQVSCVVVPHHDDPVSSVRSVVSSVVVDDDPD

Mean predicted aligned error: 4.07 Å